Protein AF-A0A7G1NS70-F1 (afdb_monomer)

Solvent-accessible surface area (backbone atoms only — not comparable to full-atom values): 3647 Å² total; per-residue (Å²): 77,33,41,21,63,49,76,84,50,51,64,60,52,62,65,52,39,58,81,78,45,55,80,92,69,64,73,93,80,54,77,47,73,43,96,70,64,102,46,89,88,56,61,66,48,78,54,83,86,81,89,72,84,134

Radius of gyration: 12.53 Å; Cα contacts (8 Å, |Δi|>4): 50; chains: 1; bounding box: 26×21×36 Å

Nearest PDB structures (foldseek):
  3kjj-assembly1_B  TM=8.334E-01  e=4.009E-01  Neisseria meningitidis serogroup B
  5v4d-assembly2_F  TM=8.904E-01  e=1.091E+00  Yersinia pestis
  3k12-assembly1_C  TM=7.881E-01  e=1.374E+00  Pseudomonas aeruginosa
  7cd2-assem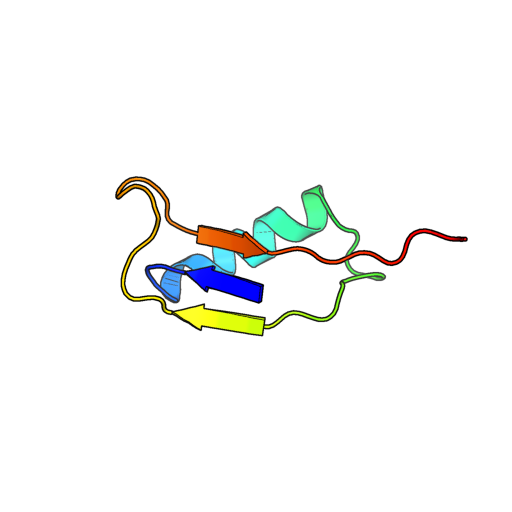bly5_R  TM=6.535E-01  e=7.474E+00  Bacillus subtilis subsp. natto BEST195

Mean predicted aligned error: 4.42 Å

Organism: NCBI:txid68278

Sequence (54 aa):
MVHHERMSELPAVRAARPVHIPDDRLPAASAVQGAALVRPEFLIEVEAFAVVAP

Foldseek 3Di:
DKEFCDPVCVVVVVVCCCVPDPPVDDDDDDYDYDPDDPDNVDGMDDDDDDDDDD

pLDDT: mean 88.02, std 9.12, range [55.59, 94.56]

InterPro domains:
  IPR035959 RutC-like superfamily [G3DSA:3.30.1330.40] (1-53)
  IPR035959 RutC-like superfamily [SSF55298] (3-52)

Secondary structure (DSSP, 8-state):
-EEES-GGGHHHHHHHHHHHS-GGGPPP--EEE-S--SSTT--EEE--------

Structure (mmCIF, N/CA/C/O backbone):
data_AF-A0A7G1NS70-F1
#
_entry.id   AF-A0A7G1NS70-F1
#
loop_
_atom_site.group_PDB
_atom_site.id
_atom_site.type_symbol
_atom_site.label_atom_id
_atom_site.label_alt_id
_atom_site.label_comp_id
_atom_site.label_asym_id
_atom_site.label_entity_id
_atom_site.label_seq_id
_atom_site.pdbx_PDB_ins_code
_atom_site.Cartn_x
_atom_site.Cartn_y
_atom_site.Cartn_z
_atom_site.occupancy
_atom_site.B_iso_or_equiv
_atom_site.auth_seq_id
_atom_site.auth_comp_id
_atom_site.auth_asym_id
_atom_site.auth_atom_id
_atom_site.pdbx_PDB_model_num
ATOM 1 N N . MET A 1 1 ? 2.974 4.644 -1.074 1.00 64.81 1 MET A N 1
ATOM 2 C CA . MET A 1 1 ? 2.879 4.753 0.395 1.00 64.81 1 MET A CA 1
ATOM 3 C C . MET A 1 1 ? 1.729 3.879 0.865 1.00 64.81 1 MET A C 1
ATOM 5 O O . MET A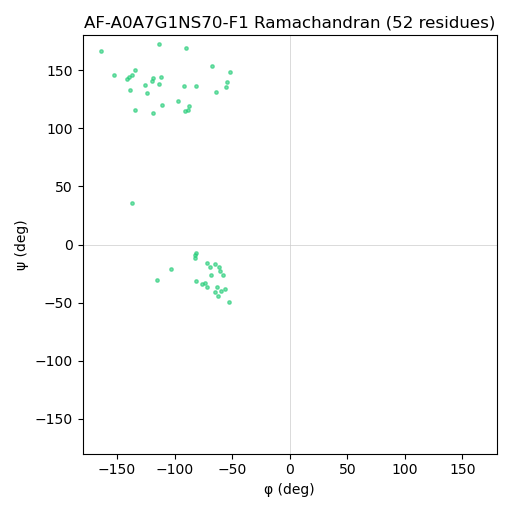 1 1 ? 0.703 3.864 0.203 1.00 64.81 1 MET A O 1
ATOM 9 N N . VAL A 1 2 ? 1.896 3.103 1.935 1.00 67.06 2 VAL A N 1
ATOM 10 C CA . VAL A 1 2 ? 0.823 2.245 2.459 1.00 67.06 2 VAL A CA 1
ATOM 11 C C . VAL A 1 2 ? 0.353 2.786 3.803 1.00 67.06 2 VAL A C 1
ATOM 13 O O . VAL A 1 2 ? 1.146 2.876 4.744 1.00 67.06 2 VAL A O 1
ATOM 16 N N . HIS A 1 3 ? -0.926 3.143 3.881 1.00 65.56 3 HIS A N 1
ATOM 17 C CA . HIS A 1 3 ? -1.582 3.593 5.102 1.00 65.56 3 HIS A CA 1
ATOM 18 C C . HIS A 1 3 ? -2.305 2.413 5.736 1.00 65.56 3 HIS A C 1
ATOM 20 O O . HIS A 1 3 ? -3.152 1.792 5.101 1.00 65.56 3 HIS A O 1
ATOM 26 N N . HIS A 1 4 ? -1.980 2.118 6.989 1.00 69.44 4 HIS A N 1
ATOM 27 C CA . HIS A 1 4 ? -2.664 1.106 7.788 1.00 69.44 4 HIS A CA 1
ATOM 28 C C . HIS A 1 4 ? -3.436 1.749 8.925 1.00 69.44 4 HIS A C 1
ATOM 30 O O . HIS A 1 4 ? -2.934 2.674 9.559 1.00 69.44 4 HIS A O 1
ATOM 36 N N . GLU A 1 5 ? -4.593 1.192 9.263 1.00 55.59 5 GLU A N 1
ATOM 37 C CA . GLU A 1 5 ? -5.257 1.548 10.520 1.00 55.59 5 GLU A CA 1
ATOM 38 C C . GLU A 1 5 ? -4.568 0.865 11.723 1.00 55.59 5 GLU A C 1
ATOM 40 O O . GL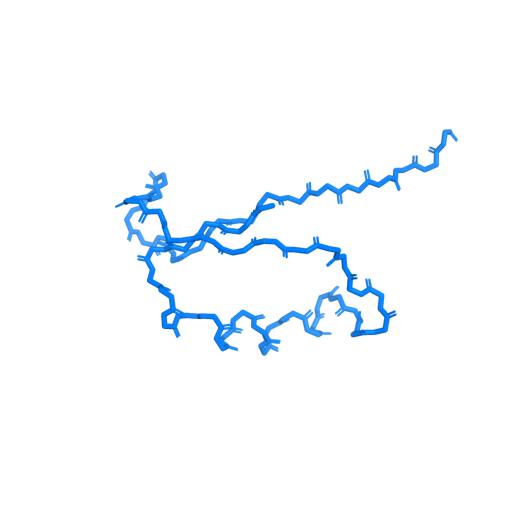U A 1 5 ? -4.433 1.453 12.794 1.00 55.59 5 GLU A O 1
ATOM 45 N N . ARG A 1 6 ? -4.042 -0.360 11.534 1.00 77.62 6 ARG A N 1
ATOM 46 C CA . ARG A 1 6 ? -3.257 -1.114 12.533 1.00 77.62 6 ARG A CA 1
ATOM 47 C C . ARG A 1 6 ? -2.051 -1.815 11.906 1.00 77.62 6 ARG A C 1
ATOM 49 O O . ARG A 1 6 ? -2.185 -2.543 10.924 1.00 77.62 6 ARG A O 1
ATOM 56 N N . MET A 1 7 ? -0.876 -1.683 12.523 1.00 83.50 7 MET A N 1
ATOM 57 C CA . MET A 1 7 ? 0.358 -2.344 12.053 1.00 83.50 7 MET A CA 1
ATOM 58 C C . MET A 1 7 ? 0.314 -3.883 12.129 1.00 83.50 7 MET A C 1
ATOM 60 O O . MET A 1 7 ? 1.114 -4.549 11.468 1.00 83.50 7 MET A O 1
ATOM 64 N N . SER A 1 8 ? -0.629 -4.458 12.888 1.00 87.88 8 SER A N 1
ATOM 65 C CA . SER A 1 8 ? -0.863 -5.909 12.970 1.00 87.88 8 SER A CA 1
ATOM 66 C C . SER A 1 8 ? -1.237 -6.546 11.634 1.00 87.88 8 SER A C 1
ATOM 68 O O . SER A 1 8 ? -1.015 -7.739 11.463 1.00 87.88 8 SER A O 1
ATOM 70 N N . GLU A 1 9 ? -1.753 -5.767 10.681 1.00 88.56 9 GLU A N 1
ATOM 71 C CA . GLU A 1 9 ? -2.214 -6.268 9.379 1.00 88.56 9 GLU A CA 1
ATOM 72 C C . GLU A 1 9 ? -1.074 -6.456 8.362 1.00 88.56 9 GLU A C 1
ATOM 74 O O . GLU A 1 9 ? -1.261 -7.054 7.300 1.00 88.56 9 GLU A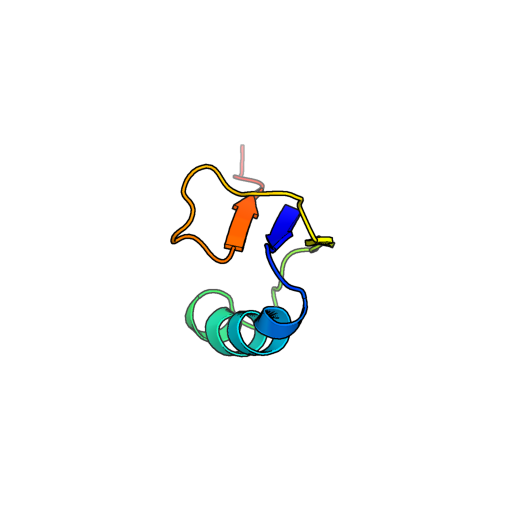 O 1
ATOM 79 N N . LEU A 1 10 ? 0.141 -5.984 8.668 1.00 89.00 10 LEU A N 1
ATOM 80 C CA . LEU A 1 10 ? 1.284 -6.077 7.753 1.00 89.00 10 LEU A CA 1
ATOM 81 C C . LEU A 1 10 ? 1.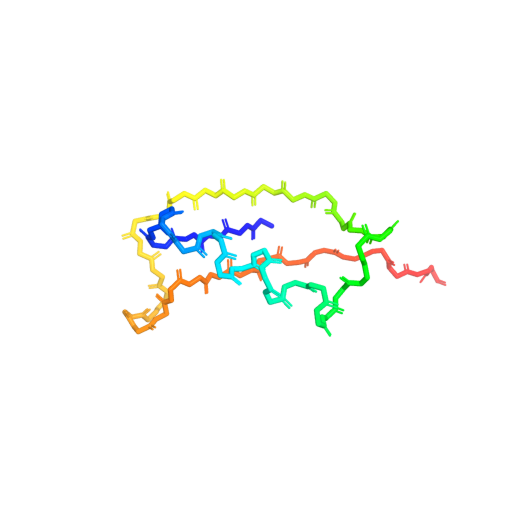633 -7.505 7.289 1.00 89.00 10 LEU A C 1
ATOM 83 O O . LEU A 1 10 ? 1.986 -7.659 6.116 1.00 89.00 10 LEU A O 1
ATOM 87 N N . PRO A 1 11 ? 1.553 -8.561 8.122 1.00 92.69 11 PRO A N 1
ATOM 88 C CA . PRO A 1 11 ? 1.759 -9.931 7.661 1.00 92.69 11 PRO A CA 1
ATOM 89 C C . PRO A 1 11 ? 0.766 -10.355 6.571 1.00 92.69 11 PRO A C 1
ATOM 91 O O . PRO A 1 11 ? 1.183 -10.979 5.598 1.00 92.69 11 PRO A O 1
ATOM 94 N N . ALA A 1 12 ? -0.511 -9.968 6.677 1.00 93.06 12 ALA A N 1
ATOM 95 C CA . ALA A 1 12 ? -1.525 -10.296 5.673 1.00 93.06 12 ALA A CA 1
ATOM 96 C C . ALA A 1 12 ? -1.224 -9.617 4.328 1.00 93.06 12 ALA A C 1
ATOM 98 O O . ALA A 1 12 ? -1.295 -10.255 3.278 1.00 93.06 12 ALA A O 1
ATOM 99 N N . VAL A 1 13 ? -0.775 -8.357 4.354 1.00 90.50 13 VAL A N 1
ATOM 100 C CA . VAL A 1 13 ? -0.327 -7.650 3.141 1.00 90.50 13 VAL A CA 1
ATOM 101 C C . VAL A 1 13 ? 0.869 -8.335 2.498 1.00 90.50 13 VAL A C 1
ATOM 103 O O . VAL A 1 13 ? 0.899 -8.515 1.282 1.00 90.50 13 VAL A O 1
ATOM 106 N N . ARG A 1 14 ? 1.859 -8.740 3.302 1.00 90.38 14 ARG A N 1
ATOM 107 C CA . ARG A 1 14 ? 3.048 -9.443 2.798 1.00 90.38 14 ARG A CA 1
ATOM 108 C C . ARG A 1 14 ? 2.686 -10.784 2.163 1.00 90.38 14 ARG A C 1
ATOM 110 O O . ARG A 1 14 ? 3.290 -11.125 1.157 1.00 90.38 14 ARG A O 1
ATOM 117 N N . ALA A 1 15 ? 1.705 -11.497 2.715 1.00 92.94 15 ALA A N 1
ATOM 118 C CA . ALA A 1 15 ? 1.208 -12.753 2.156 1.00 92.94 15 ALA A CA 1
ATOM 119 C C . ALA A 1 15 ? 0.392 -12.552 0.866 1.00 92.94 15 ALA A C 1
ATOM 121 O O . ALA A 1 15 ? 0.505 -13.353 -0.057 1.00 92.94 15 ALA A O 1
ATOM 122 N N . ALA A 1 16 ? -0.398 -11.477 0.774 1.00 92.62 16 ALA A N 1
ATOM 123 C CA . ALA A 1 16 ? -1.182 -11.163 -0.422 1.00 92.62 16 ALA A CA 1
ATOM 124 C C . ALA A 1 16 ? -0.317 -10.639 -1.581 1.00 92.62 16 ALA A C 1
ATOM 126 O O . ALA A 1 16 ? -0.602 -10.900 -2.747 1.00 92.62 16 ALA A O 1
ATOM 127 N N . ARG A 1 17 ? 0.758 -9.904 -1.279 1.00 92.56 17 ARG A N 1
ATOM 128 C CA . ARG A 1 17 ? 1.618 -9.256 -2.278 1.00 92.56 17 ARG A CA 1
ATOM 129 C C . ARG A 1 17 ? 2.152 -10.177 -3.388 1.00 92.56 17 ARG A C 1
ATOM 131 O O . ARG A 1 17 ? 1.976 -9.781 -4.539 1.00 92.56 17 ARG A O 1
ATOM 138 N N . PRO A 1 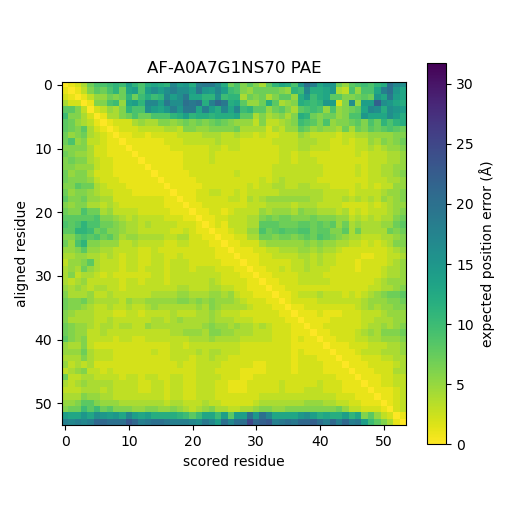18 ? 2.739 -11.362 -3.120 1.00 92.88 18 PRO A N 1
ATOM 139 C CA . PRO A 1 18 ? 3.267 -12.231 -4.177 1.00 92.88 18 PRO A CA 1
ATOM 140 C C . PRO A 1 18 ? 2.200 -12.714 -5.172 1.00 92.88 18 PRO A C 1
ATOM 142 O O . PRO A 1 18 ? 2.537 -13.075 -6.295 1.00 92.88 18 PRO A O 1
ATOM 145 N N . VAL A 1 19 ? 0.911 -12.670 -4.806 1.00 94.56 19 VAL A N 1
ATOM 146 C CA . VAL A 1 19 ? -0.208 -12.984 -5.717 1.00 94.56 19 VAL A CA 1
ATOM 147 C C . VAL A 1 19 ? -0.352 -11.929 -6.823 1.00 94.56 19 VAL A C 1
ATOM 149 O O . VAL A 1 19 ? -0.842 -12.230 -7.909 1.00 94.56 19 VAL A O 1
ATOM 152 N N . HIS A 1 20 ? 0.086 -10.694 -6.570 1.00 92.19 20 HIS A N 1
ATOM 153 C CA . HIS A 1 20 ? -0.099 -9.555 -7.475 1.00 92.19 20 HIS A CA 1
ATOM 154 C C . HIS A 1 20 ? 1.216 -8.998 -8.033 1.00 92.19 20 HIS A C 1
ATOM 156 O O . HIS A 1 20 ? 1.242 -8.466 -9.143 1.00 92.19 20 HIS A O 1
ATOM 162 N N . ILE A 1 21 ? 2.307 -9.099 -7.273 1.00 91.25 21 ILE A N 1
ATOM 16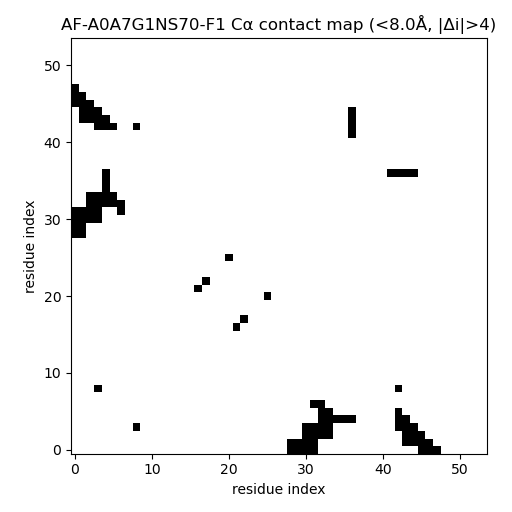3 C CA . ILE A 1 21 ? 3.621 -8.560 -7.622 1.00 91.25 21 ILE A CA 1
ATOM 164 C C . ILE A 1 21 ? 4.671 -9.634 -7.316 1.00 91.25 21 ILE A C 1
ATOM 166 O O . ILE A 1 21 ? 4.847 -9.967 -6.148 1.00 91.25 21 ILE A O 1
ATOM 170 N N . PRO A 1 22 ? 5.383 -10.151 -8.332 1.00 91.31 22 PRO A N 1
ATOM 171 C CA . PRO A 1 22 ? 6.486 -11.084 -8.131 1.00 91.31 22 PRO A CA 1
ATOM 172 C C . PRO A 1 22 ? 7.553 -10.536 -7.170 1.00 91.31 22 PRO A C 1
ATOM 174 O O . PRO A 1 22 ? 7.897 -9.351 -7.214 1.00 91.31 22 PRO A O 1
ATOM 177 N N . ASP A 1 23 ? 8.071 -11.409 -6.305 1.00 89.50 23 ASP A N 1
ATOM 178 C CA . ASP A 1 23 ? 8.961 -11.031 -5.197 1.00 89.50 23 ASP A CA 1
ATOM 179 C C . ASP A 1 23 ? 10.350 -10.542 -5.646 1.00 89.50 23 ASP A C 1
ATOM 181 O O . ASP A 1 23 ? 11.036 -9.846 -4.898 1.00 89.50 23 ASP A O 1
ATOM 185 N N . ASP A 1 24 ? 10.762 -10.858 -6.872 1.00 92.06 24 ASP A N 1
ATOM 186 C CA . ASP A 1 24 ? 12.036 -10.434 -7.465 1.00 92.06 24 ASP A CA 1
ATOM 187 C C . ASP A 1 24 ? 12.004 -9.006 -8.038 1.00 92.06 24 ASP A C 1
ATOM 189 O O . ASP A 1 24 ? 13.039 -8.460 -8.420 1.00 92.06 24 ASP A O 1
ATOM 193 N N . ARG A 1 25 ? 10.825 -8.377 -8.073 1.00 88.75 25 ARG A N 1
ATOM 194 C CA . ARG A 1 25 ? 10.600 -7.045 -8.660 1.00 88.75 25 ARG A CA 1
ATOM 195 C C . ARG A 1 25 ? 9.697 -6.170 -7.794 1.00 88.75 25 ARG A C 1
ATOM 197 O O . ARG A 1 25 ? 8.873 -5.400 -8.293 1.00 88.75 25 ARG A O 1
ATOM 204 N N . LEU A 1 26 ? 9.837 -6.307 -6.479 1.00 90.31 26 LEU A N 1
ATOM 205 C CA . LEU A 1 26 ? 9.073 -5.515 -5.525 1.00 90.31 26 LEU A CA 1
ATOM 206 C C . LEU A 1 26 ? 9.431 -4.024 -5.642 1.00 90.31 26 LEU A C 1
ATOM 208 O O . LEU A 1 26 ? 10.614 -3.676 -5.613 1.00 90.31 26 LEU A O 1
ATOM 212 N N . PRO A 1 27 ? 8.434 -3.124 -5.727 1.00 91.94 27 PRO A N 1
ATOM 213 C CA . PRO A 1 27 ? 8.694 -1.696 -5.667 1.00 91.94 27 PRO A CA 1
ATOM 214 C C . PRO A 1 27 ? 9.195 -1.304 -4.272 1.00 91.94 27 PRO A C 1
ATOM 216 O O . PRO A 1 27 ? 8.849 -1.930 -3.264 1.00 91.94 27 PRO A O 1
ATOM 219 N N . ALA A 1 28 ? 9.963 -0.216 -4.204 1.00 93.69 28 ALA A N 1
ATOM 220 C CA . ALA A 1 28 ? 10.251 0.442 -2.936 1.00 93.69 28 ALA A CA 1
ATOM 221 C C . ALA A 1 28 ? 8.934 0.804 -2.224 1.00 93.69 28 ALA A C 1
ATOM 223 O O . ALA A 1 28 ? 7.995 1.301 -2.848 1.00 93.69 28 ALA A O 1
ATOM 224 N N . ALA A 1 29 ? 8.856 0.543 -0.918 1.00 91.62 29 ALA A N 1
ATOM 225 C CA . ALA A 1 29 ? 7.626 0.708 -0.153 1.00 91.62 29 ALA A CA 1
ATOM 226 C C . ALA A 1 29 ? 7.889 1.268 1.247 1.00 91.62 29 ALA A C 1
ATOM 228 O O . ALA A 1 29 ? 8.835 0.871 1.924 1.00 91.62 29 ALA A O 1
ATOM 229 N N . SER A 1 30 ? 6.974 2.128 1.690 1.00 89.56 30 SER A N 1
ATOM 230 C CA . SER A 1 30 ? 6.871 2.625 3.063 1.00 89.56 30 SER A CA 1
ATOM 231 C C . SER A 1 30 ? 5.509 2.235 3.623 1.00 89.56 30 SER A C 1
ATOM 233 O O . SER A 1 30 ? 4.509 2.333 2.907 1.00 89.56 30 SER A O 1
ATOM 235 N N . ALA A 1 31 ? 5.472 1.838 4.893 1.00 91.56 31 ALA A N 1
ATOM 236 C CA . ALA A 1 31 ? 4.245 1.553 5.627 1.00 91.56 31 ALA A CA 1
ATOM 237 C C . ALA A 1 31 ? 4.189 2.411 6.891 1.00 91.56 31 ALA A C 1
ATOM 239 O O . ALA A 1 31 ? 5.161 2.464 7.647 1.00 91.56 31 ALA A O 1
ATOM 240 N N . VAL A 1 32 ? 3.056 3.073 7.103 1.00 89.62 32 VAL A N 1
ATOM 241 C CA . VAL A 1 32 ? 2.809 3.941 8.259 1.00 89.62 32 VAL A CA 1
ATOM 242 C C . VAL A 1 32 ? 1.432 3.642 8.846 1.00 89.62 32 VAL A C 1
ATOM 244 O O . VAL A 1 32 ? 0.519 3.235 8.124 1.00 89.62 32 VAL A O 1
ATOM 247 N N . GLN A 1 33 ? 1.273 3.845 10.154 1.00 89.88 33 GLN A N 1
ATOM 248 C CA . GLN A 1 33 ? -0.037 3.776 10.799 1.00 89.88 33 GLN A CA 1
ATOM 249 C C . GLN A 1 33 ? -0.711 5.151 10.732 1.00 89.88 33 GLN A C 1
ATOM 251 O O . GLN A 1 33 ? -0.167 6.130 11.244 1.00 89.88 33 GLN A O 1
ATOM 256 N N . GLY A 1 34 ? -1.869 5.221 10.080 1.00 85.38 34 GLY A N 1
ATOM 257 C CA . GLY A 1 34 ? -2.704 6.416 9.988 1.00 85.38 34 GLY A CA 1
ATOM 258 C C . GLY A 1 34 ? -3.721 6.504 11.128 1.00 85.38 34 GLY A C 1
ATOM 259 O O . GLY A 1 34 ? -3.920 5.550 11.874 1.00 85.38 34 GLY A O 1
ATOM 260 N N . ALA A 1 35 ? -4.375 7.660 11.257 1.00 90.00 35 ALA A N 1
ATOM 261 C CA . ALA A 1 35 ? -5.420 7.869 12.263 1.00 90.00 35 ALA A CA 1
ATOM 262 C C . ALA A 1 35 ? -6.792 7.311 11.838 1.00 90.00 35 ALA A C 1
ATOM 264 O O . ALA A 1 35 ? -7.574 6.912 12.693 1.00 90.00 35 ALA A O 1
ATOM 265 N N . ALA A 1 36 ? -7.087 7.318 10.535 1.00 90.81 36 ALA A N 1
ATOM 266 C CA . ALA A 1 36 ? -8.313 6.801 9.932 1.00 90.81 36 ALA A CA 1
ATOM 267 C C . ALA A 1 36 ? -8.117 6.620 8.416 1.00 90.81 36 ALA A C 1
ATOM 269 O O . ALA A 1 36 ? -7.170 7.167 7.842 1.00 90.81 36 ALA A O 1
ATOM 270 N N . LEU A 1 37 ? -9.039 5.899 7.777 1.00 92.31 37 LEU A N 1
ATOM 271 C CA . LEU A 1 37 ? -9.186 5.818 6.320 1.00 92.31 37 LEU A CA 1
ATOM 272 C C . LEU A 1 37 ? -10.504 6.469 5.880 1.00 92.31 37 LEU A C 1
ATOM 274 O O . LEU A 1 37 ? -11.336 6.838 6.708 1.00 92.31 37 LEU A O 1
ATOM 278 N N . VAL A 1 38 ? -10.710 6.605 4.565 1.00 94.00 38 VAL A N 1
ATOM 279 C CA . VAL A 1 38 ? -11.910 7.257 4.000 1.00 94.00 38 VAL A CA 1
ATOM 280 C C . VAL A 1 38 ? -13.227 6.591 4.427 1.00 94.00 38 VAL A C 1
ATOM 282 O O . VAL A 1 38 ? -14.267 7.246 4.471 1.00 94.00 38 VAL A O 1
ATOM 285 N N . ARG A 1 39 ? -13.189 5.293 4.750 1.00 93.69 39 ARG A N 1
ATOM 286 C CA . ARG A 1 39 ? -14.311 4.531 5.307 1.00 93.69 39 ARG A CA 1
ATOM 287 C C . ARG A 1 39 ? -13.826 3.633 6.448 1.00 93.69 39 ARG A C 1
ATOM 289 O O . ARG A 1 39 ? -12.710 3.122 6.348 1.00 93.69 39 ARG A O 1
ATOM 296 N N . PRO A 1 40 ? -14.642 3.415 7.493 1.00 91.12 40 PRO A N 1
ATOM 297 C CA . PRO A 1 40 ? -14.224 2.680 8.688 1.00 91.12 40 PRO A CA 1
ATOM 298 C C . PRO A 1 40 ? -14.064 1.170 8.464 1.00 91.12 40 PRO A C 1
ATOM 300 O O . PRO A 1 40 ? -13.454 0.495 9.282 1.00 91.12 40 PRO A O 1
ATOM 303 N N . GLU A 1 41 ? -14.602 0.610 7.379 1.00 93.62 41 GLU A N 1
ATOM 304 C CA . GLU A 1 41 ? -14.443 -0.817 7.063 1.00 93.62 41 GLU A CA 1
ATOM 305 C C . GLU A 1 41 ? -13.113 -1.122 6.360 1.00 93.62 41 GLU A C 1
ATOM 307 O O . GLU A 1 41 ? -12.754 -2.286 6.169 1.00 93.62 41 GLU A O 1
ATOM 312 N N . PHE A 1 42 ? -12.393 -0.091 5.917 1.00 93.31 42 PHE A N 1
ATOM 313 C CA . PHE A 1 42 ? -11.111 -0.262 5.258 1.00 93.31 42 PHE A CA 1
ATOM 314 C C . PHE A 1 42 ? -9.997 -0.456 6.283 1.00 93.31 42 PHE A C 1
ATOM 316 O O . PHE A 1 42 ? -9.913 0.261 7.268 1.00 93.31 42 PHE A O 1
ATOM 323 N N . LEU A 1 43 ? -9.106 -1.408 6.008 1.00 92.25 43 LEU A N 1
ATOM 324 C CA . LEU A 1 43 ? -7.983 -1.753 6.890 1.00 92.25 43 LEU A CA 1
ATOM 325 C C . LEU A 1 43 ? -6.644 -1.197 6.386 1.00 92.25 43 LEU A C 1
ATOM 327 O O . LEU A 1 43 ? -5.675 -1.076 7.142 1.00 92.25 43 LEU A O 1
ATOM 331 N N . ILE A 1 44 ? -6.586 -0.898 5.088 1.00 92.81 44 ILE A N 1
ATOM 332 C CA . ILE A 1 44 ? -5.395 -0.456 4.379 1.00 92.81 44 ILE A CA 1
ATOM 333 C C . ILE A 1 44 ? -5.773 0.410 3.180 1.00 92.81 44 ILE A C 1
ATOM 335 O O . ILE A 1 44 ? -6.762 0.145 2.496 1.00 92.81 44 ILE A O 1
ATOM 339 N N . GLU 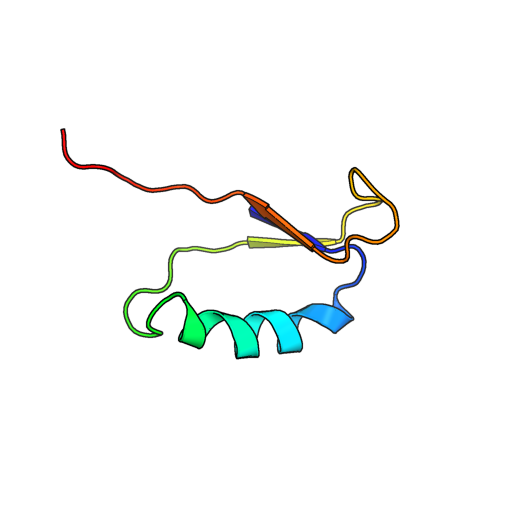A 1 45 ? -4.933 1.391 2.884 1.00 92.88 45 GLU A N 1
ATOM 340 C CA . GLU A 1 45 ? -4.924 2.118 1.622 1.00 92.88 45 GLU A CA 1
ATOM 341 C C . GLU A 1 45 ? -3.517 2.068 1.017 1.00 92.88 45 GLU A C 1
ATOM 343 O O . GLU A 1 45 ? -2.512 2.198 1.722 1.00 92.88 45 GLU A O 1
ATOM 348 N N . VAL A 1 46 ? -3.433 1.833 -0.294 1.00 92.50 46 VAL A N 1
ATOM 349 C CA . VAL A 1 46 ? -2.165 1.711 -1.021 1.00 92.50 46 VAL A CA 1
ATOM 350 C C . VAL A 1 46 ? -2.095 2.798 -2.080 1.00 92.50 46 VAL A C 1
ATOM 352 O O . VAL A 1 46 ? -2.809 2.758 -3.076 1.00 92.50 46 VAL A O 1
ATOM 355 N N . GLU A 1 47 ? -1.168 3.728 -1.897 1.00 93.25 47 GLU A N 1
ATOM 356 C CA . GLU A 1 47 ? -0.772 4.683 -2.921 1.00 93.25 47 GLU A CA 1
ATOM 357 C C . GLU A 1 47 ? 0.399 4.097 -3.721 1.00 93.25 47 GLU A C 1
ATOM 359 O O . GLU A 1 47 ? 1.488 3.853 -3.179 1.00 93.25 47 GLU A O 1
ATOM 364 N N . ALA A 1 48 ? 0.171 3.837 -5.007 1.00 93.38 48 ALA A N 1
ATOM 365 C CA . ALA A 1 48 ? 1.128 3.185 -5.890 1.00 93.38 48 ALA A CA 1
ATOM 366 C C . ALA A 1 48 ? 1.624 4.143 -6.976 1.00 93.38 48 ALA A C 1
ATOM 368 O O . ALA A 1 48 ? 0.844 4.860 -7.597 1.00 93.38 48 ALA A O 1
ATOM 369 N N . PHE A 1 49 ? 2.928 4.095 -7.235 1.00 93.19 49 PHE A N 1
ATOM 370 C CA . PHE A 1 49 ? 3.581 4.845 -8.301 1.00 93.19 49 PHE A CA 1
ATOM 371 C C . PHE A 1 49 ? 4.225 3.868 -9.279 1.00 93.19 49 PHE A C 1
ATOM 373 O O . PHE A 1 49 ? 4.772 2.842 -8.870 1.00 93.19 49 PHE A O 1
ATOM 380 N N . ALA A 1 50 ? 4.181 4.202 -10.565 1.00 93.19 50 ALA A N 1
ATOM 381 C CA . ALA A 1 50 ? 4.822 3.436 -11.621 1.00 93.19 50 ALA A CA 1
ATOM 382 C C . ALA A 1 50 ? 5.467 4.384 -12.632 1.00 93.19 50 ALA A C 1
ATOM 384 O O . ALA A 1 50 ? 4.921 5.444 -12.939 1.00 93.19 50 ALA A O 1
ATOM 385 N N . VAL A 1 51 ? 6.617 3.978 -13.165 1.00 92.00 51 VAL A N 1
ATOM 386 C CA . VAL A 1 51 ? 7.197 4.607 -14.351 1.00 92.00 51 VAL A CA 1
ATOM 387 C C . VAL A 1 51 ? 6.618 3.891 -15.560 1.00 92.00 51 VAL A C 1
ATOM 389 O O . VAL A 1 51 ? 6.853 2.698 -15.749 1.00 92.00 51 VAL A O 1
ATOM 392 N N . VAL A 1 52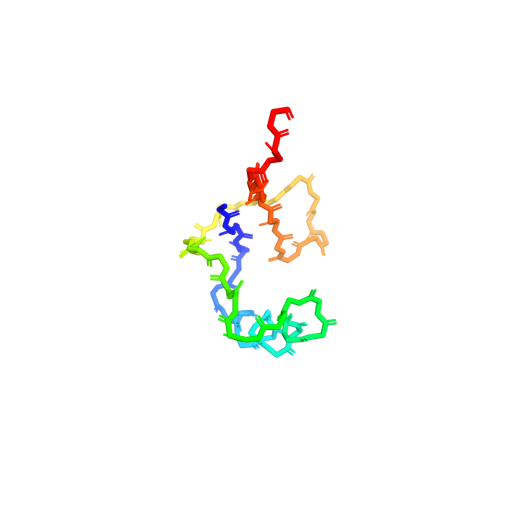 ? 5.851 4.615 -16.365 1.00 92.88 52 VAL A N 1
ATOM 393 C CA . VAL A 1 52 ? 5.469 4.173 -17.706 1.00 92.88 52 VAL A CA 1
ATOM 394 C C . VAL A 1 52 ? 6.507 4.723 -18.679 1.00 92.88 52 VAL A C 1
ATOM 396 O O . VAL A 1 52 ? 6.958 5.855 -18.508 1.00 92.88 52 VAL A O 1
ATOM 399 N N . ALA A 1 53 ? 6.961 3.901 -19.630 1.00 84.88 53 ALA A N 1
ATOM 400 C CA . ALA A 1 53 ? 7.882 4.361 -20.667 1.00 84.88 53 ALA A CA 1
ATOM 401 C C . ALA A 1 53 ? 7.318 5.625 -21.354 1.00 84.88 53 ALA A C 1
ATOM 403 O O . ALA A 1 53 ? 6.091 5.759 -21.411 1.00 84.88 53 ALA A O 1
ATOM 404 N N . PRO A 1 54 ? 8.178 6.546 -21.825 1.00 60.97 54 PRO A N 1
ATOM 405 C CA . PRO A 1 54 ? 7.720 7.682 -22.618 1.00 60.97 54 PRO A CA 1
ATOM 406 C C . PRO A 1 54 ? 7.001 7.237 -23.897 1.00 60.97 54 PRO A C 1
ATOM 408 O O . PRO A 1 54 ? 7.356 6.163 -24.441 1.00 60.97 54 PRO A O 1
#